Protein AF-A0A382CC11-F1 (afdb_monomer_lite)

Organism: NCBI:txid408172

Secondary structure (DSSP, 8-state):
-EEE-GGGGSBTTBS--HHHHHHHHHHHHHHHTTT----EEE--TTT--HHHHHTTT--HHHHHHHHH-

Radius of gyration: 14.63 Å; chains: 1; bounding box: 30×26×40 Å

Sequence (69 aa):
MLKISGEVLGGKTGGICPESVHDIAGQVREVARLGVQIGVVVGGGNIFRGLQGSEKGIERATGDYMGML

Foldseek 3Di:
DEEEEQVQQADPQFDGDPVSVVVVVVVVVVVVVVVDDDDYHYWQVSPADLVVCVVVVHDSVVRVVVRVD

InterPro domains:
  IPR001048 Aspartate/glutamate/uridylate kinase [PF00696] (2-63)
  IPR036393 Acetylglutamate kinase-like superfamily [G3DSA:3.40.1160.10] (1-69)
  IPR036393 Acetylglutamate kinase-like superfamily [SSF53633] (2-69)

pLDDT: mean 90.55, std 8.64, range [66.19, 98.25]

Structure (mmCIF, N/CA/C/O backbone):
data_AF-A0A382CC11-F1
#
_entry.id   AF-A0A382CC11-F1
#
loop_
_atom_site.group_PDB
_atom_site.id
_atom_site.type_symbol
_atom_site.label_atom_id
_atom_site.label_alt_id
_atom_site.label_comp_id
_atom_site.label_asym_id
_atom_site.label_entity_id
_atom_site.label_seq_id
_atom_site.pdbx_PD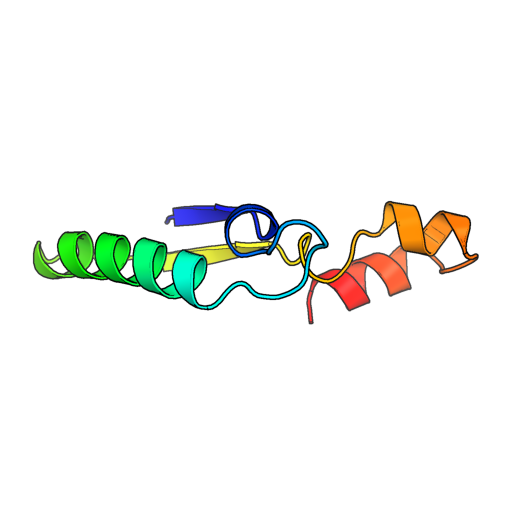B_ins_code
_atom_site.Cartn_x
_atom_site.Cartn_y
_atom_site.Cartn_z
_atom_site.occupancy
_atom_site.B_iso_or_equiv
_atom_site.auth_seq_id
_atom_site.auth_comp_id
_atom_site.auth_asym_id
_atom_site.auth_atom_id
_atom_site.pdbx_PDB_model_num
ATOM 1 N N . MET A 1 1 ? -0.548 5.497 12.431 1.00 87.19 1 MET A N 1
ATOM 2 C CA . MET A 1 1 ? -0.309 5.472 10.972 1.00 87.19 1 MET A CA 1
ATOM 3 C C . MET A 1 1 ? 0.442 4.191 10.646 1.00 87.19 1 MET A C 1
ATOM 5 O O . MET A 1 1 ? 1.429 3.913 11.312 1.00 87.19 1 MET A O 1
ATOM 9 N N . LEU A 1 2 ? -0.048 3.402 9.691 1.00 95.31 2 LEU A N 1
ATOM 10 C CA . LEU A 1 2 ? 0.502 2.112 9.282 1.00 95.31 2 LEU A CA 1
ATOM 11 C C . LEU A 1 2 ? 1.061 2.230 7.862 1.00 95.31 2 LEU A C 1
ATOM 13 O O . LEU A 1 2 ? 0.304 2.485 6.929 1.00 95.31 2 LEU A O 1
ATOM 17 N N . LYS A 1 3 ? 2.372 2.038 7.690 1.00 97.00 3 LYS A N 1
ATOM 18 C CA . LYS A 1 3 ? 2.999 1.971 6.365 1.00 97.00 3 LYS A CA 1
ATOM 19 C C . LYS A 1 3 ? 3.145 0.518 5.943 1.00 97.00 3 LYS A C 1
ATOM 21 O O . LYS A 1 3 ? 3.791 -0.265 6.633 1.00 97.00 3 LYS A O 1
ATOM 26 N N . ILE A 1 4 ? 2.625 0.190 4.769 1.00 96.31 4 ILE A N 1
ATOM 27 C CA . ILE A 1 4 ? 2.678 -1.141 4.172 1.00 96.31 4 ILE A CA 1
ATOM 28 C C . ILE A 1 4 ? 3.546 -1.074 2.915 1.00 96.31 4 ILE A C 1
ATOM 30 O O . ILE A 1 4 ? 3.473 -0.134 2.121 1.00 96.31 4 ILE A O 1
ATOM 34 N N . SER A 1 5 ? 4.447 -2.043 2.756 1.00 95.12 5 SER A N 1
ATOM 35 C CA . SER A 1 5 ? 5.176 -2.203 1.496 1.00 95.12 5 SER A CA 1
ATOM 36 C C . SER A 1 5 ? 4.249 -2.806 0.446 1.00 95.12 5 SER A C 1
ATOM 38 O O . SER A 1 5 ? 3.626 -3.825 0.726 1.00 95.12 5 SER A O 1
ATOM 40 N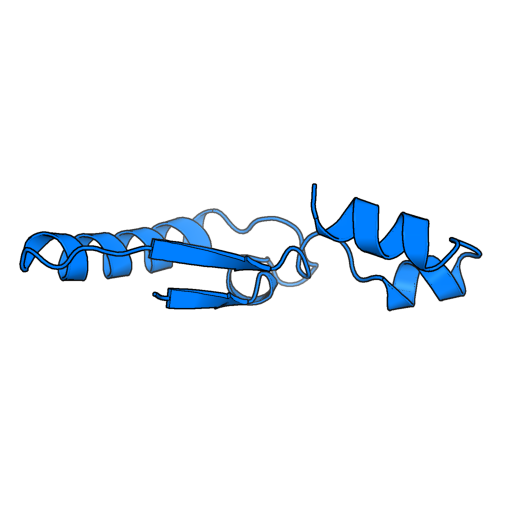 N . GLY A 1 6 ? 4.208 -2.234 -0.759 1.00 94.69 6 GLY A N 1
ATOM 41 C CA . GLY A 1 6 ? 3.438 -2.793 -1.874 1.00 94.69 6 GLY A CA 1
ATOM 42 C C . GLY A 1 6 ? 3.795 -4.237 -2.190 1.00 94.69 6 GLY A C 1
ATOM 43 O O . GLY A 1 6 ? 2.919 -5.032 -2.493 1.00 94.69 6 GLY A O 1
ATOM 44 N N . GLU A 1 7 ? 5.065 -4.607 -2.014 1.00 94.69 7 GLU A N 1
ATOM 45 C CA . GLU A 1 7 ? 5.572 -5.973 -2.213 1.00 94.69 7 GLU A CA 1
ATOM 46 C C . GLU A 1 7 ? 4.784 -7.031 -1.429 1.00 94.69 7 GLU A C 1
ATOM 48 O O . GLU A 1 7 ? 4.593 -8.138 -1.914 1.00 94.69 7 GLU A O 1
ATOM 53 N N . VAL A 1 8 ? 4.290 -6.683 -0.236 1.00 95.44 8 VAL A N 1
ATOM 54 C CA . VAL A 1 8 ? 3.492 -7.590 0.611 1.00 95.44 8 VAL A CA 1
ATOM 55 C C . VAL A 1 8 ? 2.099 -7.826 0.022 1.00 95.44 8 VAL A C 1
ATOM 57 O O . VAL A 1 8 ? 1.474 -8.841 0.304 1.00 95.44 8 VAL A O 1
ATOM 60 N N . LEU A 1 9 ? 1.613 -6.895 -0.799 1.00 96.44 9 LEU A N 1
ATOM 61 C CA . LEU A 1 9 ? 0.334 -6.985 -1.500 1.00 96.44 9 LEU A CA 1
ATOM 62 C C . LEU A 1 9 ? 0.480 -7.596 -2.901 1.00 96.44 9 LEU A C 1
ATOM 64 O O . LEU A 1 9 ? -0.522 -7.760 -3.594 1.00 96.44 9 LEU A O 1
ATOM 68 N N . GLY A 1 10 ? 1.706 -7.892 -3.341 1.00 95.06 10 GLY A N 1
ATOM 69 C CA . GLY A 1 10 ? 2.000 -8.459 -4.652 1.00 95.06 10 GLY A CA 1
ATOM 70 C C . GLY A 1 10 ? 2.073 -9.982 -4.654 1.00 95.06 10 GLY A C 1
ATOM 71 O O . GLY A 1 10 ? 2.288 -10.622 -3.627 1.00 95.06 10 GLY A O 1
ATOM 72 N N . GLY A 1 11 ? 1.896 -10.577 -5.836 1.00 92.12 11 GLY A N 1
ATOM 73 C CA . GLY A 1 11 ? 2.153 -12.000 -6.050 1.00 92.12 11 GLY A CA 1
ATOM 74 C C . GLY A 1 11 ? 3.640 -12.287 -6.280 1.00 92.12 11 GLY A C 1
ATOM 75 O O . GLY A 1 11 ? 4.476 -11.384 -6.293 1.00 92.12 11 GLY A O 1
ATOM 76 N N . LYS A 1 12 ? 3.983 -13.554 -6.556 1.00 86.75 12 LYS A N 1
ATOM 77 C CA . LYS A 1 12 ? 5.374 -13.985 -6.836 1.00 86.75 12 LYS A CA 1
ATOM 78 C C . LYS A 1 12 ? 6.061 -13.193 -7.957 1.00 86.75 12 LYS A C 1
ATOM 80 O O . LYS A 1 12 ? 7.282 -13.088 -7.964 1.00 86.75 12 LYS A O 1
ATOM 85 N N . THR A 1 13 ? 5.288 -12.670 -8.904 1.00 86.62 13 THR A N 1
ATOM 86 C CA . THR A 1 13 ? 5.772 -11.915 -10.068 1.00 86.62 13 THR A CA 1
ATOM 87 C C . THR A 1 13 ? 5.392 -10.430 -10.012 1.00 86.62 13 THR A C 1
ATOM 89 O O . THR A 1 13 ? 5.430 -9.762 -11.040 1.00 86.62 13 THR A O 1
ATOM 92 N N . GLY A 1 14 ? 5.001 -9.911 -8.842 1.00 89.19 14 GLY A N 1
ATOM 93 C CA . GLY A 1 14 ? 4.441 -8.565 -8.688 1.00 89.19 14 GLY A CA 1
ATOM 94 C C . GLY A 1 14 ? 2.924 -8.520 -8.910 1.00 89.19 14 GLY A C 1
ATOM 95 O O . GLY A 1 14 ? 2.232 -9.529 -8.755 1.00 89.19 14 GLY A O 1
ATOM 96 N N . GLY A 1 15 ? 2.395 -7.342 -9.243 1.00 92.44 15 GLY A N 1
ATOM 97 C CA . GLY A 1 15 ? 0.961 -7.096 -9.408 1.00 92.44 15 GLY A CA 1
ATOM 98 C C . GLY A 1 15 ? 0.218 -6.989 -8.076 1.00 92.44 15 GLY A C 1
ATOM 99 O O . GLY A 1 15 ? 0.801 -6.608 -7.065 1.00 92.44 15 GLY A O 1
ATOM 100 N N . ILE A 1 16 ? -1.075 -7.314 -8.064 1.00 95.38 16 ILE A N 1
ATOM 101 C CA . ILE A 1 16 ? -1.911 -7.310 -6.855 1.00 95.38 16 ILE A CA 1
ATOM 102 C C . ILE A 1 16 ? -2.365 -8.744 -6.588 1.00 95.38 16 ILE A C 1
ATOM 104 O O . ILE A 1 16 ? -2.961 -9.372 -7.458 1.00 95.38 16 ILE A O 1
ATOM 108 N N . CYS A 1 17 ? -2.076 -9.248 -5.392 1.00 97.44 17 CYS A N 1
ATOM 109 C CA . CYS A 1 17 ? -2.498 -10.552 -4.895 1.00 97.44 17 CYS A CA 1
ATOM 110 C C . CYS A 1 17 ? -3.770 -10.376 -4.048 1.00 97.44 17 CYS A C 1
ATOM 112 O O . CYS A 1 17 ? -3.681 -9.825 -2.943 1.00 97.44 17 CYS A O 1
ATOM 114 N N . PRO A 1 18 ? -4.957 -10.795 -4.531 1.00 97.12 18 PRO A N 1
ATOM 115 C CA . PRO A 1 18 ? -6.207 -10.616 -3.798 1.00 97.12 18 PRO A CA 1
ATOM 116 C C . PRO A 1 18 ? -6.167 -11.231 -2.401 1.00 97.12 18 PRO A C 1
ATOM 118 O O . PRO A 1 18 ? -6.647 -10.609 -1.457 1.00 97.12 18 PRO A O 1
ATOM 121 N N . GLU A 1 19 ? -5.568 -12.408 -2.251 1.00 97.44 19 GLU A N 1
ATOM 122 C CA . GLU A 1 19 ? -5.481 -13.129 -0.983 1.00 97.44 19 GLU A CA 1
ATOM 123 C C . GLU A 1 19 ? -4.690 -12.315 0.050 1.00 97.44 19 GLU A C 1
ATOM 125 O O . GLU A 1 19 ? -5.195 -12.023 1.132 1.00 97.44 19 GLU A O 1
ATOM 130 N N . SER A 1 20 ? -3.502 -11.829 -0.325 1.00 96.75 20 SER A N 1
ATOM 131 C CA . SER A 1 20 ? -2.664 -11.003 0.553 1.00 96.75 20 SER A CA 1
ATOM 132 C C . SER A 1 20 ? -3.343 -9.686 0.942 1.00 96.75 20 SER A C 1
ATOM 134 O O . SER A 1 20 ? -3.229 -9.239 2.083 1.00 96.75 20 SER A O 1
ATOM 136 N N . VAL A 1 21 ? -4.085 -9.067 0.018 1.00 97.38 21 VAL A N 1
ATOM 137 C CA . VAL A 1 21 ? -4.876 -7.862 0.313 1.00 97.38 21 VAL A CA 1
ATOM 138 C C . VAL A 1 21 ? -5.980 -8.167 1.328 1.00 97.38 21 VAL A C 1
ATOM 140 O O . VAL A 1 21 ? -6.150 -7.400 2.278 1.00 97.38 21 VAL A O 1
ATOM 143 N N . HIS A 1 22 ? -6.707 -9.276 1.167 1.00 98.25 22 HIS A N 1
ATOM 144 C CA . HIS A 1 22 ? -7.768 -9.675 2.096 1.00 98.25 22 HIS A CA 1
ATOM 145 C C . HIS A 1 22 ? -7.221 -9.984 3.493 1.00 98.25 22 HIS A C 1
ATOM 147 O O . HIS A 1 22 ? -7.807 -9.538 4.481 1.00 98.25 22 HIS A O 1
ATOM 153 N N . ASP A 1 23 ? -6.081 -10.668 3.584 1.00 98.00 23 ASP A N 1
ATOM 154 C CA . ASP A 1 23 ? -5.440 -10.994 4.860 1.00 98.00 23 ASP A CA 1
ATOM 155 C C . ASP A 1 23 ? -5.037 -9.730 5.628 1.00 98.00 23 ASP A C 1
ATOM 157 O O . ASP A 1 23 ? -5.348 -9.576 6.815 1.00 98.00 23 ASP A O 1
ATOM 161 N N . ILE A 1 24 ? -4.387 -8.783 4.945 1.00 97.25 24 ILE A N 1
ATOM 162 C CA . ILE A 1 24 ? -3.982 -7.505 5.539 1.00 97.25 24 ILE A CA 1
ATOM 163 C C . ILE A 1 24 ? -5.206 -6.665 5.921 1.00 97.25 24 ILE A C 1
ATOM 165 O O . ILE A 1 24 ? -5.258 -6.120 7.026 1.00 97.25 24 ILE A O 1
ATOM 169 N N . ALA A 1 25 ? -6.215 -6.579 5.052 1.00 97.44 25 ALA A N 1
ATOM 170 C CA . ALA A 1 25 ? -7.451 -5.856 5.345 1.00 97.44 25 ALA A CA 1
ATOM 171 C C . ALA A 1 25 ? -8.187 -6.445 6.560 1.00 97.44 25 ALA A C 1
ATOM 173 O O . ALA A 1 25 ? -8.700 -5.696 7.395 1.00 97.44 25 ALA A O 1
ATOM 174 N N . GLY A 1 26 ? -8.192 -7.774 6.702 1.00 98.19 26 GLY A N 1
ATOM 175 C CA . GLY A 1 26 ? -8.733 -8.469 7.867 1.00 98.19 26 GLY A CA 1
ATOM 176 C C . GLY A 1 26 ? -8.039 -8.052 9.162 1.00 98.19 26 GLY A C 1
ATOM 177 O O . GLY A 1 26 ? -8.711 -7.698 10.129 1.00 98.19 26 GLY A O 1
ATOM 178 N N . GLN A 1 27 ? -6.707 -7.998 9.167 1.00 96.88 27 GLN A N 1
ATOM 179 C CA . GLN A 1 27 ? -5.937 -7.547 10.331 1.00 96.88 27 GLN A CA 1
ATOM 180 C C . GLN A 1 27 ? -6.220 -6.078 10.676 1.00 96.88 27 GLN A C 1
ATOM 182 O O . GLN A 1 27 ? -6.465 -5.750 11.837 1.00 96.88 27 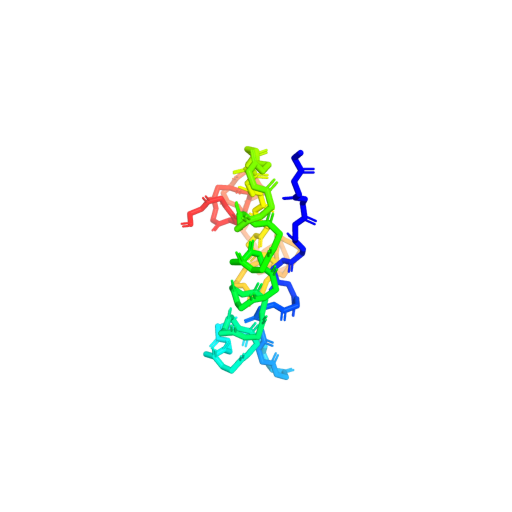GLN A O 1
ATOM 187 N N . VAL A 1 28 ? -6.255 -5.194 9.671 1.00 97.06 28 VAL A N 1
ATOM 188 C CA . VAL A 1 28 ? -6.590 -3.772 9.868 1.00 97.06 28 VAL A CA 1
ATOM 189 C C . VAL A 1 28 ? -7.995 -3.619 10.453 1.00 97.06 28 VAL A C 1
ATOM 191 O O . VAL A 1 28 ? -8.195 -2.810 11.360 1.00 97.06 28 VAL A O 1
ATOM 194 N N . ARG A 1 29 ? -8.962 -4.423 9.994 1.00 97.69 29 ARG A N 1
ATOM 195 C CA . ARG A 1 29 ? -10.330 -4.434 10.526 1.00 97.69 29 ARG A CA 1
ATOM 196 C C . ARG A 1 29 ? -10.370 -4.812 12.004 1.00 97.69 29 ARG A C 1
ATOM 198 O O . ARG A 1 29 ? -11.086 -4.157 12.758 1.00 97.69 29 ARG A O 1
ATOM 205 N N . GLU A 1 30 ? -9.637 -5.841 12.424 1.00 97.81 30 GLU A N 1
ATOM 206 C CA . GLU A 1 30 ? -9.623 -6.241 13.838 1.00 97.81 30 GLU A CA 1
ATOM 207 C C . GLU A 1 30 ? -9.061 -5.129 14.733 1.00 97.81 30 GLU A C 1
ATOM 209 O O . GLU A 1 30 ? -9.632 -4.849 15.782 1.00 97.81 30 GLU A O 1
ATOM 214 N N . VAL A 1 31 ? -8.022 -4.412 14.290 1.00 96.56 31 VAL A N 1
ATOM 215 C CA . VAL A 1 31 ? -7.493 -3.256 15.038 1.00 96.56 31 VAL A CA 1
ATOM 216 C C . VAL A 1 31 ? -8.482 -2.086 15.039 1.00 96.56 31 VAL A C 1
ATOM 218 O O . VAL A 1 31 ? -8.678 -1.447 16.071 1.00 96.56 31 VAL A O 1
ATOM 221 N N . ALA A 1 32 ? -9.151 -1.817 13.915 1.00 97.19 32 ALA A N 1
ATOM 222 C CA . ALA A 1 32 ? -10.145 -0.747 13.826 1.00 97.19 32 ALA A CA 1
ATOM 223 C C . ALA A 1 32 ? -11.329 -0.981 14.783 1.00 97.19 32 ALA A C 1
ATOM 225 O O . ALA A 1 32 ? -11.840 -0.036 15.384 1.00 97.19 32 ALA A O 1
ATOM 226 N N . ARG A 1 33 ? -11.732 -2.243 14.989 1.00 98.06 33 ARG A N 1
ATOM 227 C CA . ARG A 1 33 ? -12.788 -2.626 15.946 1.00 98.06 33 ARG A CA 1
ATOM 228 C C . ARG A 1 33 ? -12.447 -2.311 17.402 1.00 98.06 33 ARG A C 1
ATOM 230 O O . ARG A 1 33 ? -13.361 -2.204 18.212 1.00 98.06 33 ARG A O 1
ATOM 237 N N . LEU A 1 34 ? -11.172 -2.107 17.731 1.00 97.75 34 LEU A N 1
ATOM 238 C CA . LEU A 1 34 ? -10.737 -1.668 19.060 1.00 97.75 34 LEU A CA 1
ATOM 239 C C . LEU A 1 34 ? -10.971 -0.162 19.299 1.00 97.75 34 LEU A C 1
ATOM 241 O O . LEU A 1 34 ? -10.583 0.358 20.341 1.00 97.75 34 LEU A O 1
ATOM 245 N N . GLY A 1 35 ? -11.576 0.554 18.342 1.00 97.06 35 GLY A N 1
ATOM 246 C CA . GLY A 1 35 ? -11.836 1.995 18.427 1.00 97.06 35 GLY A CA 1
ATOM 247 C C . GLY A 1 35 ? -10.644 2.867 18.021 1.00 97.06 35 GLY A C 1
ATOM 248 O O . GLY A 1 35 ? -10.680 4.084 18.195 1.00 97.06 35 GLY A O 1
ATOM 249 N N . VAL A 1 36 ? -9.583 2.267 17.475 1.00 96.44 36 VAL A N 1
ATOM 250 C CA . VAL A 1 36 ? -8.382 2.983 17.031 1.00 96.44 36 VAL A CA 1
ATOM 251 C C . VAL A 1 36 ? -8.628 3.633 15.670 1.00 96.44 36 VAL A C 1
ATOM 253 O O . VAL A 1 36 ? -9.099 2.987 14.735 1.00 96.44 36 VAL A O 1
ATOM 256 N N . GLN A 1 37 ? -8.240 4.900 15.521 1.00 96.88 37 GLN A N 1
ATOM 257 C CA . GLN A 1 37 ? -8.200 5.564 14.218 1.00 96.88 37 GLN A CA 1
ATOM 258 C C . GLN A 1 37 ? -6.939 5.153 13.453 1.00 96.88 37 GLN A C 1
ATOM 260 O O . GLN A 1 37 ? -5.813 5.353 13.917 1.00 96.88 37 GLN A O 1
ATOM 265 N N . ILE A 1 38 ? -7.121 4.583 12.261 1.00 96.38 38 ILE A N 1
ATOM 266 C CA . ILE A 1 38 ? -6.027 4.031 11.459 1.00 96.38 38 ILE A CA 1
ATOM 267 C C . ILE A 1 38 ? -5.905 4.815 10.154 1.00 96.38 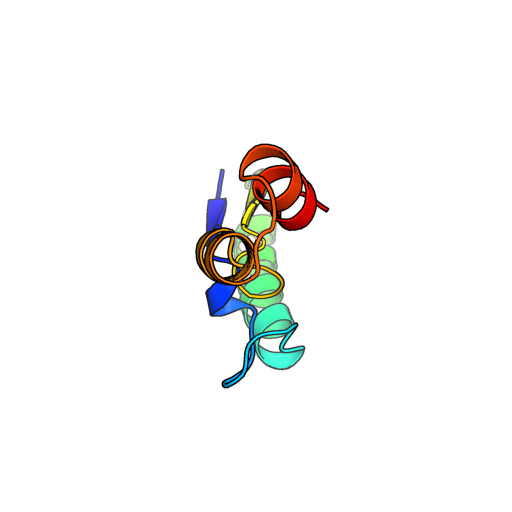38 ILE A C 1
ATOM 269 O O . ILE A 1 38 ? -6.827 4.846 9.348 1.00 96.38 38 ILE A O 1
ATOM 273 N N . GLY A 1 39 ? -4.733 5.405 9.927 1.00 97.12 39 GLY A N 1
ATOM 274 C CA . GLY A 1 39 ? -4.305 5.855 8.600 1.00 97.12 39 GLY A CA 1
ATOM 275 C C . GLY A 1 39 ? -3.355 4.831 7.992 1.00 97.12 39 GLY A C 1
ATOM 276 O O . GLY A 1 39 ? -2.413 4.421 8.677 1.00 97.12 39 GLY A O 1
ATOM 277 N N . VAL A 1 40 ? -3.588 4.433 6.740 1.00 96.62 40 VAL A N 1
ATOM 278 C CA . VAL A 1 40 ? -2.772 3.451 6.010 1.00 96.62 40 VAL A CA 1
ATOM 279 C C . VAL A 1 40 ? -2.073 4.134 4.837 1.00 96.62 40 VAL A C 1
ATOM 281 O O . VAL A 1 40 ? -2.704 4.866 4.082 1.00 96.62 40 VAL A O 1
ATOM 284 N N . VAL A 1 41 ? -0.775 3.881 4.684 1.00 97.19 41 VAL A N 1
ATOM 285 C CA . VAL A 1 41 ? 0.037 4.324 3.544 1.00 97.19 41 VAL A CA 1
ATOM 286 C C . VAL A 1 41 ? 0.605 3.088 2.862 1.00 97.19 41 VAL A C 1
ATOM 288 O O . VAL A 1 41 ? 1.250 2.270 3.517 1.00 97.19 41 VAL A O 1
ATOM 291 N N . VAL A 1 42 ? 0.390 2.949 1.558 1.00 95.81 42 VAL A N 1
ATOM 292 C CA . VAL A 1 42 ? 0.842 1.797 0.766 1.00 95.81 42 VAL A CA 1
ATOM 293 C C . VAL A 1 42 ? 1.840 2.282 -0.281 1.00 95.81 42 VAL A C 1
ATOM 295 O O . VAL A 1 42 ? 1.595 3.281 -0.944 1.00 95.81 42 VAL A O 1
ATOM 298 N N . GLY A 1 43 ? 2.984 1.608 -0.411 1.00 94.38 43 GLY A N 1
ATOM 299 C CA . GLY A 1 43 ? 3.910 1.869 -1.524 1.00 94.38 43 GLY A CA 1
ATOM 300 C C . GLY A 1 43 ? 3.519 1.094 -2.787 1.00 94.38 43 GLY A C 1
ATOM 301 O O . GLY A 1 43 ? 3.010 -0.008 -2.657 1.00 94.38 43 GLY A O 1
ATOM 302 N N . GLY A 1 44 ? 3.820 1.605 -3.986 1.00 93.25 44 GLY A N 1
ATOM 303 C CA . GLY A 1 44 ? 3.474 0.972 -5.276 1.00 93.25 44 GLY A CA 1
ATOM 304 C C . GLY A 1 44 ? 4.504 -0.014 -5.857 1.00 93.25 44 GLY A C 1
ATOM 305 O O . GLY A 1 44 ? 4.430 -0.360 -7.034 1.00 93.25 44 GLY A O 1
ATOM 306 N N . GLY A 1 45 ? 5.489 -0.465 -5.068 1.00 91.50 45 GLY A N 1
ATOM 307 C CA . GLY A 1 45 ? 6.640 -1.247 -5.563 1.00 91.50 45 GLY A CA 1
ATOM 308 C C . GLY A 1 45 ? 6.300 -2.591 -6.225 1.00 91.50 45 GLY A C 1
ATOM 309 O O . GLY A 1 45 ? 7.038 -3.055 -7.090 1.00 91.50 45 GLY A O 1
ATOM 310 N N . ASN A 1 46 ? 5.154 -3.179 -5.876 1.00 93.50 46 ASN A N 1
ATOM 311 C CA . ASN A 1 46 ? 4.609 -4.379 -6.513 1.00 93.50 46 ASN A CA 1
ATOM 312 C C . ASN A 1 46 ? 4.097 -4.140 -7.942 1.00 93.50 46 ASN A C 1
ATOM 314 O O . ASN A 1 46 ? 3.984 -5.099 -8.703 1.00 93.50 46 ASN A O 1
ATOM 318 N N . ILE A 1 47 ? 3.774 -2.896 -8.304 1.00 91.69 47 ILE A N 1
ATOM 319 C CA . ILE A 1 47 ? 3.299 -2.516 -9.640 1.00 91.69 47 ILE A CA 1
ATOM 320 C C . ILE A 1 47 ? 4.448 -1.963 -10.474 1.00 91.69 47 ILE A C 1
ATOM 322 O O . ILE A 1 47 ? 4.652 -2.382 -11.612 1.00 91.69 47 ILE A O 1
ATOM 326 N N . PHE A 1 48 ? 5.216 -1.037 -9.903 1.00 86.62 48 PHE A N 1
ATOM 327 C CA . PHE A 1 48 ? 6.296 -0.378 -10.613 1.00 86.62 48 PHE A CA 1
ATOM 328 C C . PHE A 1 48 ? 7.492 -0.124 -9.699 1.00 86.62 48 PHE A C 1
ATOM 330 O O . PHE A 1 48 ? 7.368 0.438 -8.610 1.00 86.62 48 PHE A O 1
ATOM 337 N N . ARG A 1 49 ? 8.685 -0.498 -10.175 1.00 75.75 49 ARG A N 1
ATOM 338 C CA . ARG A 1 49 ? 9.955 -0.167 -9.524 1.00 75.75 49 ARG A CA 1
ATOM 339 C C . ARG A 1 49 ? 10.734 0.801 -10.404 1.00 75.75 49 ARG A C 1
ATOM 341 O O . ARG A 1 49 ? 11.184 0.420 -11.481 1.00 75.75 49 ARG A O 1
ATOM 348 N N . GLY A 1 50 ? 10.960 2.020 -9.908 1.00 68.56 50 GLY A N 1
ATOM 349 C CA . GLY A 1 50 ? 11.677 3.079 -10.632 1.00 68.56 50 GLY A CA 1
ATOM 350 C C . GLY A 1 50 ? 13.022 2.640 -11.222 1.00 68.56 50 GLY A C 1
ATOM 351 O O . GLY A 1 50 ? 13.331 3.001 -12.353 1.00 68.56 50 GLY A O 1
ATOM 352 N N . LEU A 1 51 ? 13.765 1.767 -10.524 1.00 66.19 51 LEU A N 1
ATOM 353 C CA . LEU A 1 51 ? 15.027 1.205 -11.026 1.00 66.19 51 LEU A CA 1
ATOM 354 C C . LEU A 1 51 ? 14.866 0.430 -12.346 1.00 66.19 51 LEU A C 1
ATOM 356 O O . LEU A 1 51 ? 15.666 0.619 -13.256 1.00 66.19 51 LEU A O 1
ATOM 360 N N . GLN A 1 52 ? 13.815 -0.389 -12.482 1.00 67.50 52 GLN A N 1
ATOM 361 C CA . GLN A 1 52 ? 13.548 -1.130 -13.725 1.00 67.50 52 GLN A CA 1
ATOM 362 C C . GLN A 1 52 ? 13.123 -0.203 -14.867 1.00 67.50 52 GLN A C 1
ATOM 364 O O . GLN A 1 52 ? 13.323 -0.524 -16.037 1.00 67.50 52 GLN A O 1
ATOM 369 N N . GLY A 1 53 ? 12.514 0.938 -14.537 1.00 68.75 53 GLY A N 1
ATOM 370 C CA . GLY A 1 53 ? 12.197 1.973 -15.511 1.00 68.75 53 GLY A CA 1
ATOM 371 C C . GLY A 1 53 ? 13.454 2.652 -16.044 1.00 68.75 53 GLY A C 1
ATOM 372 O O . GLY A 1 53 ? 13.615 2.776 -17.256 1.00 68.75 53 GLY A O 1
ATOM 373 N N . SER A 1 54 ? 14.372 3.047 -15.161 1.00 69.69 54 SER A N 1
ATOM 374 C CA . SER A 1 54 ? 15.607 3.730 -15.563 1.00 69.69 54 SER A CA 1
ATOM 375 C C . SER A 1 54 ? 16.515 2.864 -16.437 1.00 69.69 54 SER A C 1
ATOM 377 O O . SER A 1 54 ? 17.077 3.371 -17.404 1.00 69.69 54 SER A O 1
ATOM 379 N N . GLU A 1 55 ? 16.587 1.553 -16.187 1.00 71.94 55 GLU A N 1
ATOM 380 C CA . GLU A 1 55 ? 17.297 0.604 -17.067 1.00 71.94 55 GLU A CA 1
ATOM 381 C C . GLU A 1 55 ? 16.687 0.512 -18.477 1.00 71.94 55 GLU A C 1
ATOM 383 O O . GLU A 1 55 ? 17.372 0.157 -19.433 1.00 71.94 55 GLU A O 1
ATOM 388 N N . LYS A 1 56 ? 15.407 0.870 -18.626 1.00 77.75 56 LYS A N 1
ATOM 389 C CA . LYS A 1 56 ? 14.680 0.905 -19.904 1.00 77.75 56 LYS A CA 1
ATOM 390 C C . LYS A 1 56 ? 14.641 2.300 -20.541 1.00 77.75 56 LYS A C 1
ATOM 392 O O . LYS A 1 56 ? 13.893 2.508 -21.492 1.00 77.75 56 LYS A O 1
ATOM 397 N N . GLY A 1 57 ? 15.430 3.249 -20.030 1.00 82.94 57 GLY A N 1
ATOM 398 C CA . GLY A 1 57 ? 15.493 4.620 -20.543 1.00 82.94 57 GLY A CA 1
ATOM 399 C C . GLY A 1 57 ? 14.377 5.540 -20.041 1.00 82.94 57 GLY A C 1
ATOM 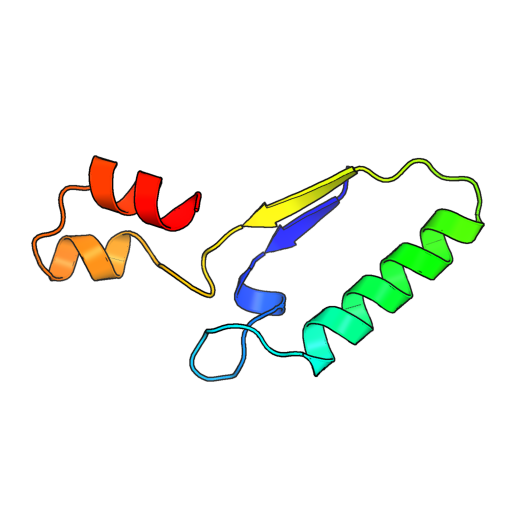400 O O . GLY A 1 57 ? 14.178 6.610 -20.611 1.00 82.94 57 GLY A O 1
ATOM 401 N N . ILE A 1 58 ? 13.647 5.153 -18.988 1.00 84.81 58 ILE A N 1
ATOM 402 C CA . ILE A 1 58 ? 12.644 6.020 -18.358 1.00 84.81 58 ILE A CA 1
ATOM 403 C C . ILE A 1 58 ? 13.356 7.043 -17.469 1.00 84.81 58 ILE A C 1
ATOM 405 O O . ILE A 1 58 ? 14.141 6.687 -16.584 1.00 84.81 58 ILE A O 1
ATOM 409 N N . GLU A 1 59 ? 13.051 8.322 -17.687 1.00 87.19 59 GLU A N 1
ATOM 410 C CA . GLU A 1 59 ? 13.517 9.404 -16.825 1.00 87.19 59 GLU A CA 1
ATOM 411 C C . GLU A 1 59 ? 13.055 9.162 -15.380 1.00 87.19 59 GLU A C 1
ATOM 413 O O . GLU A 1 59 ? 11.903 8.806 -15.126 1.00 87.19 59 GLU A O 1
ATOM 418 N N . ARG A 1 60 ? 13.950 9.371 -14.409 1.00 82.50 60 ARG A N 1
ATOM 419 C CA . ARG A 1 60 ? 13.680 9.091 -12.993 1.00 82.50 60 ARG A CA 1
ATOM 420 C C . ARG A 1 60 ? 12.398 9.759 -12.485 1.00 82.50 60 ARG A C 1
ATOM 422 O O . ARG A 1 60 ? 11.613 9.093 -11.823 1.00 82.50 60 ARG A O 1
ATOM 429 N N . ALA A 1 61 ? 12.166 11.027 -12.831 1.00 87.00 61 ALA A N 1
ATOM 430 C CA . ALA A 1 61 ? 10.965 11.749 -12.414 1.00 87.00 61 ALA A CA 1
ATOM 431 C C . ALA A 1 61 ? 9.684 11.073 -12.928 1.00 87.00 61 ALA A C 1
ATOM 433 O O . ALA A 1 61 ? 8.742 10.870 -12.165 1.00 87.00 61 ALA A O 1
ATOM 434 N N . THR A 1 62 ? 9.663 10.653 -14.197 1.00 86.25 62 THR A N 1
ATOM 435 C CA . THR A 1 62 ? 8.558 9.875 -14.773 1.00 86.25 62 THR A CA 1
ATOM 436 C C . THR A 1 62 ? 8.377 8.545 -14.049 1.00 86.25 62 THR A C 1
ATOM 438 O O . THR A 1 62 ? 7.251 8.175 -13.735 1.00 86.25 62 THR A O 1
ATOM 441 N N . GLY A 1 63 ? 9.470 7.846 -13.732 1.00 85.81 63 GLY A N 1
ATOM 442 C CA . GLY A 1 63 ? 9.414 6.599 -12.973 1.00 85.81 63 GLY A CA 1
ATOM 443 C C . GLY A 1 63 ? 8.837 6.772 -11.562 1.00 85.81 63 GLY A C 1
ATOM 444 O O . GLY A 1 63 ? 8.025 5.958 -11.126 1.00 85.81 63 GLY A O 1
ATOM 445 N N . ASP A 1 64 ? 9.202 7.850 -10.869 1.00 85.25 64 ASP A N 1
ATOM 446 C CA . ASP A 1 64 ? 8.650 8.178 -9.553 1.00 85.25 64 ASP A CA 1
ATOM 447 C C . ASP A 1 64 ? 7.149 8.507 -9.651 1.00 85.25 64 ASP A C 1
ATOM 449 O O . ASP A 1 64 ? 6.363 8.012 -8.843 1.00 85.25 64 ASP A O 1
ATOM 453 N N . TYR A 1 65 ? 6.722 9.253 -10.680 1.00 87.00 65 TYR A N 1
ATOM 454 C CA . TYR A 1 65 ? 5.298 9.487 -10.953 1.00 87.00 65 TYR A CA 1
ATOM 455 C C . TYR A 1 65 ? 4.529 8.190 -11.205 1.00 87.00 65 TYR A C 1
ATOM 457 O O . TYR A 1 65 ? 3.455 8.001 -10.641 1.00 87.00 65 TYR A O 1
ATOM 465 N N . MET A 1 66 ? 5.083 7.280 -12.008 1.00 87.62 66 MET A N 1
ATOM 466 C CA . MET A 1 66 ? 4.461 5.982 -12.279 1.00 87.62 66 MET A CA 1
ATOM 467 C C . MET A 1 66 ? 4.283 5.143 -11.008 1.00 87.62 66 MET A C 1
ATOM 469 O O . MET A 1 66 ? 3.303 4.418 -10.905 1.00 87.62 66 MET A O 1
ATOM 473 N N . GLY A 1 67 ? 5.202 5.239 -10.043 1.00 86.38 67 GLY A N 1
ATOM 474 C CA . GLY A 1 67 ? 5.100 4.525 -8.766 1.00 86.38 67 GLY A CA 1
ATOM 475 C C . GLY A 1 67 ? 4.118 5.134 -7.755 1.00 86.38 67 GLY A C 1
ATOM 476 O O . GLY A 1 67 ? 3.851 4.497 -6.735 1.00 86.38 67 GLY A O 1
ATOM 477 N N . MET A 1 68 ? 3.622 6.353 -8.001 1.00 89.38 68 MET A N 1
ATOM 478 C CA . MET A 1 68 ? 2.644 7.046 -7.148 1.00 89.38 68 MET A CA 1
ATOM 479 C C . MET A 1 68 ? 1.188 6.909 -7.628 1.00 89.38 68 MET A C 1
ATOM 481 O O . MET A 1 68 ? 0.288 7.233 -6.85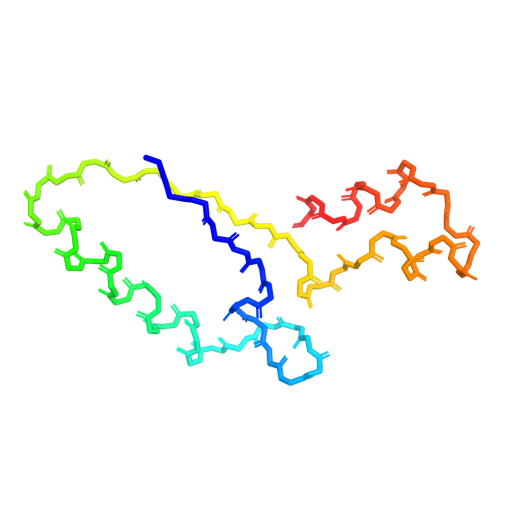2 1.00 89.38 68 MET A O 1
ATOM 485 N N . LEU A 1 69 ? 0.964 6.477 -8.876 1.00 81.06 69 LEU A N 1
ATOM 486 C CA . LEU A 1 69 ? -0.361 6.183 -9.448 1.00 81.06 69 LEU A CA 1
ATOM 487 C C . LEU A 1 69 ? -0.905 4.839 -8.945 1.00 81.06 69 LEU A C 1
ATOM 489 O O . LEU A 1 69 ? -2.138 4.767 -8.746 1.00 81.06 69 LEU A O 1
#